Protein AF-A0A3D1BTI0-F1 (afdb_monomer_lite)

Structure (mmCIF, N/CA/C/O backbone):
data_AF-A0A3D1BTI0-F1
#
_entry.id   AF-A0A3D1BTI0-F1
#
loop_
_atom_site.group_PDB
_atom_site.id
_atom_site.type_symbol
_atom_site.label_atom_id
_atom_site.label_alt_id
_atom_site.label_comp_id
_atom_site.label_asym_id
_atom_site.label_entity_id
_atom_site.label_seq_id
_atom_site.pdbx_PDB_ins_code
_atom_site.Cartn_x
_atom_site.Cartn_y
_atom_site.Cartn_z
_atom_site.occupancy
_atom_site.B_iso_or_equiv
_atom_site.auth_seq_id
_atom_site.auth_comp_id
_atom_site.auth_asym_id
_atom_site.auth_atom_id
_atom_site.pdbx_PDB_model_num
ATOM 1 N N . MET A 1 1 ? -7.057 -27.997 -26.632 1.00 37.41 1 MET A N 1
ATOM 2 C CA . MET A 1 1 ? -6.450 -26.665 -26.430 1.00 37.41 1 MET A CA 1
ATOM 3 C C . MET A 1 1 ? -5.328 -26.815 -25.417 1.00 37.41 1 MET A C 1
ATOM 5 O O . MET A 1 1 ? -5.612 -27.133 -24.273 1.00 37.41 1 MET A O 1
ATOM 9 N N . GLY A 1 2 ? -4.071 -26.746 -25.855 1.00 32.44 2 GLY A N 1
ATOM 10 C CA . GLY A 1 2 ? -2.912 -26.969 -24.989 1.00 32.44 2 GLY A CA 1
ATOM 11 C C . GLY A 1 2 ? -2.553 -25.720 -24.187 1.00 32.44 2 GLY A C 1
ATOM 12 O O . GLY A 1 2 ? -2.457 -24.638 -24.760 1.00 32.44 2 GLY A O 1
ATOM 13 N N . CYS A 1 3 ? -2.321 -25.882 -22.883 1.00 39.34 3 CYS A N 1
ATOM 14 C CA . CYS A 1 3 ? -1.623 -24.896 -22.066 1.00 39.34 3 CYS A CA 1
ATOM 15 C C . CYS A 1 3 ? -0.220 -24.701 -22.647 1.00 39.34 3 CYS A C 1
ATOM 17 O O . CYS A 1 3 ? 0.630 -25.591 -22.545 1.00 39.34 3 CYS A O 1
ATOM 19 N N . ALA A 1 4 ? 0.020 -23.555 -23.281 1.00 38.09 4 ALA A N 1
ATOM 20 C CA . ALA A 1 4 ? 1.362 -23.169 -23.673 1.00 38.09 4 ALA A CA 1
ATOM 21 C C . ALA A 1 4 ? 2.207 -23.038 -22.399 1.00 38.09 4 ALA A C 1
ATOM 23 O O . ALA A 1 4 ? 1.953 -22.193 -21.541 1.00 38.09 4 ALA A O 1
ATOM 24 N N . LYS A 1 5 ? 3.199 -23.922 -22.256 1.00 37.53 5 LYS A N 1
ATOM 25 C CA . LYS A 1 5 ? 4.244 -23.795 -21.244 1.00 37.53 5 LYS A CA 1
ATOM 26 C C . LYS A 1 5 ? 5.029 -22.533 -21.578 1.00 37.53 5 LYS A C 1
ATOM 28 O O . LYS A 1 5 ? 5.819 -22.543 -22.518 1.00 37.53 5 LYS A O 1
ATOM 33 N N . VAL A 1 6 ? 4.807 -21.458 -20.828 1.00 39.19 6 VAL A N 1
ATOM 34 C CA . VAL A 1 6 ? 5.658 -20.269 -20.903 1.00 39.19 6 VAL A CA 1
ATOM 35 C C . VAL A 1 6 ? 7.030 -20.684 -20.382 1.00 39.19 6 VAL A C 1
ATOM 37 O O . VAL A 1 6 ? 7.226 -20.906 -19.187 1.00 39.19 6 VAL A O 1
ATOM 40 N N . THR A 1 7 ? 7.963 -20.921 -21.301 1.00 32.88 7 THR A N 1
ATOM 41 C CA . THR A 1 7 ? 9.342 -21.268 -20.957 1.00 32.88 7 THR A CA 1
ATOM 42 C C . THR A 1 7 ? 10.088 -20.021 -20.492 1.00 32.88 7 THR A C 1
ATOM 44 O O . THR A 1 7 ? 9.832 -18.923 -20.969 1.00 32.88 7 THR A O 1
ATOM 47 N N . ASN A 1 8 ? 11.055 -20.203 -19.593 1.00 44.59 8 ASN A N 1
ATOM 48 C CA . ASN A 1 8 ? 11.902 -19.181 -18.951 1.00 44.59 8 ASN A CA 1
ATOM 49 C C . ASN A 1 8 ? 12.743 -18.284 -19.909 1.00 44.59 8 ASN A C 1
ATOM 51 O O . ASN A 1 8 ? 13.685 -17.634 -19.464 1.00 44.59 8 ASN A O 1
ATOM 55 N N . LYS A 1 9 ? 12.455 -18.262 -21.218 1.00 39.12 9 LYS A N 1
ATOM 56 C CA . LYS A 1 9 ? 13.148 -17.466 -22.245 1.00 39.12 9 LYS A CA 1
ATOM 57 C C . LYS A 1 9 ? 12.514 -16.093 -22.512 1.00 39.12 9 LYS A C 1
ATOM 59 O O . LYS A 1 9 ? 13.209 -15.236 -23.047 1.00 39.12 9 LYS A O 1
ATOM 64 N N . ASP A 1 10 ? 11.281 -15.852 -22.061 1.00 41.22 10 ASP A N 1
ATOM 65 C CA . ASP A 1 10 ? 10.578 -14.569 -22.260 1.00 41.22 10 ASP A CA 1
ATOM 66 C C . ASP A 1 10 ? 10.887 -13.518 -21.174 1.00 41.22 10 ASP A C 1
ATOM 68 O O . ASP A 1 10 ? 10.459 -12.372 -21.267 1.00 41.22 10 ASP A O 1
ATOM 72 N N . LYS A 1 11 ? 11.709 -13.8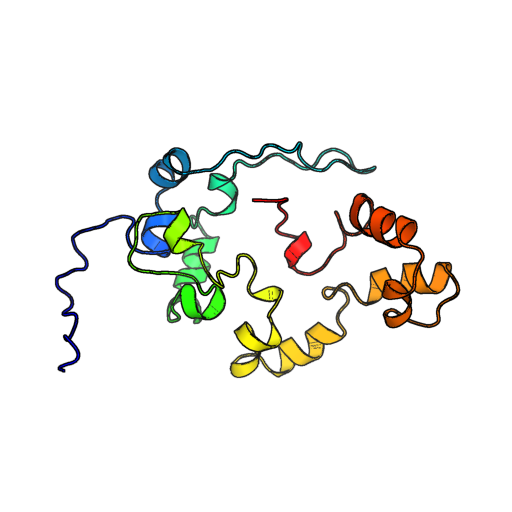54 -20.165 1.00 43.19 11 LYS A N 1
ATOM 73 C CA . LYS A 1 11 ? 12.176 -12.907 -19.128 1.00 43.19 11 LYS A CA 1
ATOM 74 C C . LYS A 1 11 ? 13.085 -11.783 -19.665 1.00 43.19 11 LYS A C 1
ATOM 76 O O . LYS A 1 11 ? 13.569 -10.973 -18.885 1.00 43.19 11 LYS A O 1
ATOM 81 N N . LYS A 1 12 ? 13.363 -11.741 -20.974 1.00 43.53 12 LYS A N 1
ATOM 82 C CA . LYS A 1 12 ? 14.333 -10.821 -21.588 1.00 43.53 12 LYS A CA 1
ATOM 83 C C . LYS A 1 12 ? 13.738 -9.593 -22.281 1.00 43.53 12 LYS A C 1
ATOM 85 O O . LYS A 1 12 ? 14.518 -8.819 -22.826 1.00 43.53 12 LYS A O 1
ATOM 90 N N . THR A 1 13 ? 12.419 -9.395 -22.297 1.00 51.47 13 THR A N 1
ATOM 91 C CA . THR A 1 13 ? 11.817 -8.399 -23.211 1.00 51.47 13 THR A CA 1
ATOM 92 C C . THR A 1 13 ? 11.039 -7.250 -22.591 1.00 51.47 13 THR A C 1
ATOM 94 O O . THR A 1 13 ? 10.601 -6.396 -23.349 1.00 51.47 13 THR A O 1
ATOM 97 N N . LEU A 1 14 ? 10.940 -7.131 -21.266 1.00 56.75 14 LEU A N 1
ATOM 98 C CA . LEU A 1 14 ? 10.464 -5.895 -20.634 1.00 56.75 14 LEU A CA 1
ATOM 99 C C . LEU A 1 14 ? 11.226 -5.688 -19.315 1.00 56.75 14 LEU A C 1
ATOM 101 O O . LEU A 1 14 ? 10.894 -6.365 -18.344 1.00 56.75 14 LEU A O 1
ATOM 105 N N . PRO A 1 15 ? 12.235 -4.795 -19.244 1.00 65.62 15 PRO A N 1
ATOM 106 C CA . PRO A 1 15 ? 12.907 -4.483 -17.974 1.00 65.62 15 PRO A CA 1
ATOM 107 C C . PRO A 1 15 ? 11.919 -3.990 -16.898 1.00 65.62 15 PRO A C 1
ATOM 109 O O . PRO A 1 15 ? 12.156 -4.194 -15.717 1.00 65.62 15 PRO A O 1
ATOM 112 N N . TYR A 1 16 ? 10.771 -3.455 -17.329 1.00 78.06 16 TYR A N 1
ATOM 113 C CA . TYR A 1 16 ? 9.664 -2.965 -16.494 1.00 78.06 16 TYR A CA 1
ATOM 114 C C . TYR A 1 16 ? 8.439 -3.875 -16.513 1.00 78.06 16 TYR A C 1
ATOM 116 O O . TYR A 1 16 ? 7.353 -3.463 -16.135 1.00 78.06 16 TYR A O 1
ATOM 124 N N . GLY A 1 17 ? 8.578 -5.091 -17.042 1.00 83.00 17 GLY A N 1
ATOM 125 C CA . GLY A 1 17 ? 7.455 -6.007 -17.191 1.00 83.00 17 GLY A CA 1
ATOM 126 C C . GLY A 1 17 ? 7.041 -6.669 -15.885 1.00 83.00 17 GLY A C 1
ATOM 127 O O . GLY A 1 17 ? 6.009 -7.314 -15.865 1.00 83.00 17 GLY A O 1
ATOM 128 N N . THR A 1 18 ? 7.836 -6.575 -14.823 1.00 92.62 18 THR A N 1
ATOM 129 C CA . THR A 1 18 ? 7.497 -7.149 -13.518 1.00 92.62 18 THR A CA 1
ATOM 130 C C . THR A 1 18 ? 7.231 -6.048 -12.507 1.00 92.62 18 THR A C 1
ATOM 132 O O . THR A 1 18 ? 7.801 -4.962 -12.619 1.00 92.62 18 THR A O 1
ATOM 135 N N . CYS A 1 19 ? 6.419 -6.344 -11.490 1.00 94.25 19 CYS A N 1
ATOM 136 C CA . CYS A 1 19 ? 6.176 -5.416 -10.383 1.00 94.25 19 CYS A CA 1
ATOM 137 C C . CYS A 1 19 ? 7.504 -4.935 -9.772 1.00 94.25 19 CYS A C 1
ATOM 139 O O . CYS A 1 19 ? 7.784 -3.743 -9.767 1.00 94.25 19 CYS A O 1
ATOM 141 N N . GLU A 1 20 ? 8.372 -5.864 -9.362 1.00 93.75 20 GLU A N 1
ATOM 142 C CA . GLU A 1 20 ? 9.695 -5.549 -8.804 1.00 93.75 20 GLU A CA 1
ATOM 143 C C . GLU A 1 20 ? 10.572 -4.762 -9.792 1.00 93.75 20 GLU A C 1
ATOM 145 O O . GLU A 1 20 ? 11.203 -3.789 -9.403 1.00 93.75 20 GLU A O 1
ATOM 150 N N . GLY A 1 21 ? 10.576 -5.114 -11.084 1.00 93.06 21 GLY A N 1
ATOM 151 C CA . GLY A 1 21 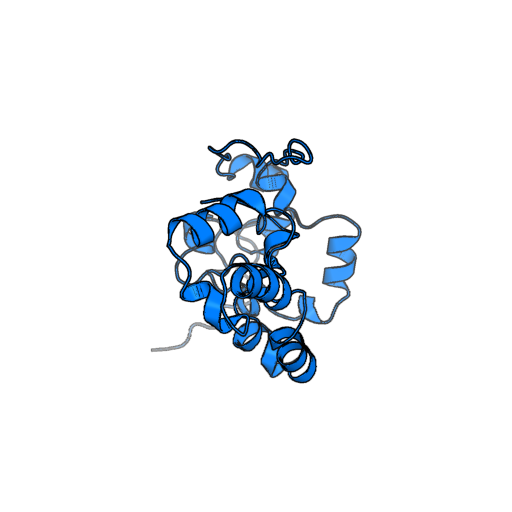? 11.386 -4.424 -12.095 1.00 93.06 21 GLY A CA 1
ATOM 152 C C . GLY A 1 21 ? 10.943 -2.981 -12.356 1.00 93.06 21 GLY A C 1
ATOM 153 O O . GLY A 1 21 ? 11.775 -2.119 -12.615 1.00 93.06 21 GLY A O 1
ATOM 154 N N . CYS A 1 22 ? 9.642 -2.698 -12.257 1.00 93.81 22 CYS A N 1
ATOM 155 C CA . CYS A 1 22 ? 9.106 -1.339 -12.330 1.00 93.81 22 CYS A CA 1
ATOM 156 C C . CYS A 1 22 ? 9.370 -0.560 -11.028 1.00 93.81 22 CYS A C 1
ATOM 158 O O . CYS A 1 22 ? 9.856 0.566 -11.070 1.00 93.81 22 CYS A O 1
ATOM 160 N N . HIS A 1 23 ? 9.119 -1.182 -9.871 1.00 95.00 23 HIS A N 1
ATOM 161 C CA . HIS A 1 23 ? 9.229 -0.555 -8.550 1.00 95.00 23 HIS A CA 1
ATOM 162 C C . HIS A 1 23 ? 10.660 -0.439 -8.009 1.00 95.00 23 HIS A C 1
ATOM 164 O O . HIS A 1 23 ? 10.842 0.093 -6.923 1.00 95.00 23 HIS A O 1
ATOM 170 N N . THR A 1 24 ? 11.672 -0.893 -8.747 1.00 95.06 24 THR A N 1
ATOM 171 C CA . THR A 1 24 ? 13.097 -0.718 -8.407 1.00 95.06 24 THR A CA 1
ATOM 172 C C . THR A 1 24 ? 13.839 0.180 -9.408 1.00 95.06 24 THR A C 1
ATOM 174 O O . THR A 1 24 ? 15.014 0.478 -9.206 1.00 95.06 24 THR A O 1
ATOM 177 N N . ASP A 1 25 ? 13.175 0.657 -10.473 1.00 94.88 25 ASP A N 1
ATOM 178 C CA . ASP A 1 25 ? 13.740 1.632 -11.417 1.00 94.88 25 ASP A CA 1
ATOM 179 C C . ASP A 1 25 ? 13.143 3.023 -11.171 1.00 94.88 25 ASP A C 1
ATOM 181 O O . ASP A 1 25 ? 12.088 3.395 -11.693 1.00 94.88 25 ASP A O 1
ATOM 185 N N . TYR A 1 26 ? 13.867 3.822 -10.389 1.00 94.38 26 TYR A N 1
ATOM 186 C CA . TYR A 1 26 ? 13.479 5.187 -10.043 1.00 94.38 26 TYR A CA 1
ATOM 187 C C . TYR A 1 26 ? 13.279 6.088 -11.272 1.00 94.38 26 TYR A C 1
ATOM 189 O O . TYR A 1 26 ? 12.306 6.841 -11.346 1.00 94.38 26 TYR A O 1
ATOM 197 N N . ALA A 1 27 ? 14.149 5.978 -12.281 1.00 94.38 27 ALA A N 1
ATOM 198 C CA . ALA A 1 27 ? 14.053 6.792 -13.492 1.00 94.38 27 ALA A CA 1
ATOM 199 C C . ALA A 1 27 ? 12.812 6.426 -14.319 1.00 94.38 27 ALA A C 1
ATOM 201 O O . ALA A 1 27 ? 12.175 7.297 -14.923 1.00 94.38 27 ALA A O 1
ATOM 202 N N . HIS A 1 28 ? 12.442 5.145 -14.343 1.00 93.38 28 HIS A N 1
ATOM 203 C CA . HIS A 1 28 ? 11.206 4.701 -14.968 1.00 93.38 28 HIS A CA 1
ATOM 204 C C . HIS A 1 28 ? 9.979 5.211 -14.210 1.00 93.38 28 HIS A C 1
ATOM 206 O O . HIS A 1 28 ? 9.091 5.784 -14.844 1.00 93.38 28 HIS A O 1
ATOM 212 N N . LEU A 1 29 ? 9.952 5.091 -12.878 1.00 93.75 29 LEU A N 1
ATOM 213 C CA . LEU A 1 29 ? 8.857 5.596 -12.043 1.00 93.75 29 LEU A CA 1
ATOM 214 C C . LEU A 1 29 ? 8.634 7.099 -12.248 1.00 93.75 29 LEU A C 1
ATOM 216 O O . LEU A 1 29 ? 7.502 7.519 -12.486 1.00 93.75 29 LEU A O 1
ATOM 220 N N . GLN A 1 30 ? 9.699 7.903 -12.278 1.00 94.50 30 GLN A N 1
ATOM 221 C CA . GLN A 1 30 ? 9.610 9.334 -12.589 1.00 94.50 30 GLN A CA 1
ATOM 222 C C . GLN A 1 30 ? 8.988 9.607 -13.965 1.00 94.50 30 GLN A C 1
ATOM 224 O O . GLN A 1 30 ? 8.273 10.591 -14.141 1.00 94.50 30 GLN A O 1
ATOM 229 N N . LYS A 1 31 ? 9.207 8.734 -14.951 1.00 93.88 31 LYS A N 1
ATOM 230 C CA . LYS A 1 31 ? 8.644 8.891 -16.298 1.00 93.88 31 LYS A CA 1
ATOM 231 C C . LYS A 1 31 ? 7.155 8.539 -16.378 1.00 93.88 31 LYS A C 1
ATOM 233 O O . LYS A 1 31 ? 6.457 9.122 -17.205 1.00 93.88 31 LYS A O 1
ATOM 238 N N . VAL A 1 32 ? 6.686 7.577 -15.582 1.00 91.50 32 VAL A N 1
ATOM 239 C CA . VAL A 1 32 ? 5.318 7.022 -15.678 1.00 91.50 32 VAL A CA 1
ATOM 240 C C . VAL A 1 32 ? 4.403 7.417 -14.514 1.00 91.50 32 VAL A C 1
ATOM 242 O O . VAL A 1 32 ? 3.245 6.994 -14.462 1.00 91.50 32 VAL A O 1
ATOM 245 N N . HIS A 1 33 ? 4.892 8.212 -13.558 1.00 92.06 33 HIS A N 1
ATOM 246 C CA . HIS A 1 33 ? 4.074 8.673 -12.441 1.00 92.06 33 HIS A CA 1
ATOM 247 C C . HIS A 1 33 ? 2.886 9.522 -12.917 1.00 92.06 33 HIS A C 1
ATOM 249 O O . HIS A 1 33 ? 2.934 10.197 -13.944 1.00 92.06 33 HIS A O 1
ATOM 255 N N . THR A 1 34 ? 1.812 9.484 -12.132 1.00 90.25 34 THR A N 1
ATOM 256 C CA . THR A 1 34 ? 0.715 10.444 -12.260 1.00 90.25 34 THR A CA 1
ATOM 257 C C . THR A 1 34 ? 0.905 11.425 -11.109 1.00 90.25 34 THR A C 1
ATOM 259 O O . THR A 1 34 ? 0.928 10.945 -9.979 1.00 90.25 34 THR A O 1
ATOM 262 N N . PRO A 1 35 ? 1.116 12.730 -11.356 1.00 86.50 35 PRO A N 1
ATOM 263 C CA . PRO A 1 35 ? 1.313 13.709 -10.291 1.00 86.50 35 PRO A CA 1
ATOM 264 C C . PRO A 1 35 ? 0.101 13.806 -9.368 1.00 86.50 35 PRO A C 1
ATOM 266 O O . PRO A 1 35 ? -1.038 13.695 -9.830 1.00 86.50 35 PRO A O 1
ATOM 269 N N . ASP A 1 36 ? 0.341 14.115 -8.096 1.00 79.69 36 ASP A N 1
ATOM 270 C CA . ASP A 1 36 ? -0.748 14.455 -7.186 1.00 79.69 36 ASP A CA 1
ATOM 271 C C . ASP A 1 36 ? -1.403 15.763 -7.619 1.00 79.69 36 ASP A C 1
ATOM 273 O O . ASP A 1 36 ? -0.738 16.773 -7.860 1.00 79.69 36 ASP A O 1
ATOM 277 N N . THR A 1 37 ? -2.730 15.776 -7.655 1.00 77.75 37 THR A N 1
ATOM 278 C CA . THR A 1 37 ? -3.502 16.995 -7.931 1.00 77.75 37 THR A CA 1
ATOM 279 C C . THR A 1 37 ? -3.998 17.685 -6.661 1.00 77.75 37 THR A C 1
ATOM 281 O O . THR A 1 37 ? -4.508 18.803 -6.730 1.00 77.75 37 THR A O 1
ATOM 284 N N . ALA A 1 38 ? -3.867 17.036 -5.501 1.00 71.62 38 ALA A N 1
ATOM 285 C CA . ALA A 1 38 ? -4.312 17.543 -4.208 1.00 71.62 38 ALA A CA 1
ATOM 286 C C . ALA A 1 38 ? -3.128 18.023 -3.356 1.00 71.62 38 ALA A C 1
ATOM 288 O O . ALA A 1 38 ? -2.046 17.441 -3.375 1.00 71.62 38 ALA A O 1
ATOM 289 N N . ALA A 1 39 ? -3.344 19.080 -2.570 1.00 66.69 39 ALA A N 1
ATOM 290 C CA . ALA A 1 39 ? -2.343 19.531 -1.610 1.00 66.69 39 ALA A CA 1
ATOM 291 C C . ALA A 1 39 ? -2.115 18.459 -0.523 1.00 66.69 39 ALA A C 1
ATOM 293 O O . ALA A 1 39 ? -3.085 17.813 -0.106 1.00 66.69 39 ALA A O 1
ATOM 294 N N . PRO A 1 40 ? -0.876 18.308 -0.005 1.00 64.25 40 PRO A N 1
ATOM 295 C CA . PRO A 1 40 ? -0.613 17.462 1.149 1.00 64.25 40 PRO A CA 1
ATOM 296 C C . PRO A 1 40 ? -1.560 17.838 2.277 1.00 64.25 40 PRO A C 1
ATOM 298 O O . PRO A 1 40 ? -1.764 19.021 2.566 1.00 64.25 40 PRO A O 1
ATOM 301 N N . ALA A 1 41 ? -2.153 16.839 2.918 1.00 59.62 41 ALA A N 1
ATOM 302 C CA . ALA A 1 41 ? -3.072 17.127 3.997 1.00 59.62 41 ALA A CA 1
ATOM 303 C C . ALA A 1 41 ? -2.368 17.882 5.123 1.00 59.62 41 ALA A C 1
ATOM 305 O O . ALA A 1 41 ? -1.368 17.428 5.682 1.00 59.62 41 ALA A O 1
ATOM 306 N N . GLY A 1 42 ? -2.930 19.038 5.446 1.00 57.69 42 GLY A N 1
ATOM 307 C CA . GLY A 1 42 ? -2.584 19.814 6.620 1.00 57.69 42 GLY A CA 1
ATOM 308 C C . GLY A 1 42 ? -3.688 19.693 7.655 1.00 57.69 42 GLY A C 1
ATOM 309 O O . GLY A 1 42 ? -4.872 19.688 7.322 1.00 57.69 42 GLY A O 1
ATOM 310 N N . GLY A 1 43 ? -3.291 19.598 8.917 1.00 60.41 43 GLY A N 1
ATOM 311 C CA . GLY A 1 43 ? -4.199 19.682 10.056 1.00 60.41 43 GLY A CA 1
ATOM 312 C C . GLY A 1 43 ? -3.683 20.676 11.088 1.00 60.41 43 GLY A C 1
ATOM 313 O O . GLY A 1 43 ? -2.720 21.406 10.854 1.00 60.41 43 GLY A O 1
ATOM 314 N N . CYS A 1 44 ? -4.275 20.666 12.282 1.00 53.81 44 CYS A N 1
ATOM 315 C CA . CYS A 1 44 ? -3.831 21.510 13.397 1.00 53.81 44 CYS A CA 1
ATOM 316 C C . CYS A 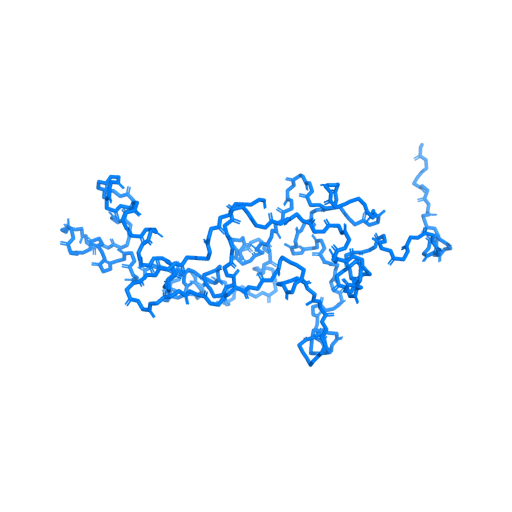1 44 ? -2.358 21.282 13.806 1.00 53.81 44 CYS A C 1
ATOM 318 O O . CYS A 1 44 ? -1.785 22.129 14.482 1.00 53.81 44 CYS A O 1
ATOM 320 N N . GLY A 1 45 ? -1.755 20.156 13.402 1.00 60.94 45 GLY A N 1
ATOM 321 C CA . GLY A 1 45 ? -0.346 19.818 13.634 1.00 60.94 45 GLY A CA 1
ATOM 322 C C . GLY A 1 45 ? 0.636 20.304 12.558 1.00 60.94 45 GLY A C 1
ATOM 323 O O . GLY A 1 45 ? 1.818 19.996 12.664 1.00 60.94 45 GLY A O 1
ATOM 324 N N . GLY A 1 46 ? 0.175 21.044 11.543 1.00 65.50 46 GLY A N 1
ATOM 325 C CA . GLY A 1 46 ? 0.986 21.497 10.408 1.00 65.50 46 GLY A CA 1
ATOM 326 C C . GLY A 1 46 ? 0.716 20.719 9.117 1.00 65.50 46 GLY A C 1
ATOM 327 O O . GLY A 1 46 ? -0.146 19.837 9.072 1.00 65.50 46 GLY A O 1
ATOM 328 N N . SER A 1 47 ? 1.431 21.088 8.053 1.00 65.62 47 SER A N 1
ATOM 329 C CA . SER A 1 47 ? 1.367 20.405 6.757 1.00 65.62 47 SER A CA 1
ATOM 330 C C . SER A 1 47 ? 2.215 19.138 6.785 1.00 65.62 47 SER A C 1
ATOM 332 O O . SER A 1 47 ? 3.368 19.183 7.218 1.00 65.62 47 SER A O 1
ATOM 334 N N . ALA A 1 48 ? 1.665 18.022 6.306 1.00 66.75 48 ALA A N 1
ATOM 335 C CA . ALA A 1 48 ? 2.459 16.822 6.076 1.00 66.75 48 ALA A CA 1
ATOM 336 C C . ALA A 1 48 ? 3.583 17.109 5.055 1.00 66.75 48 ALA A C 1
ATOM 338 O O . ALA A 1 48 ? 3.371 17.910 4.135 1.00 66.75 48 ALA A O 1
ATOM 339 N N . PRO A 1 49 ? 4.764 16.474 5.191 1.00 72.38 49 PRO A N 1
ATOM 340 C CA . PRO A 1 49 ? 5.790 16.532 4.160 1.00 72.38 49 PRO A CA 1
ATOM 341 C C . PRO A 1 49 ? 5.220 16.072 2.815 1.00 72.38 49 PRO A C 1
ATOM 343 O O . PRO A 1 49 ? 4.441 15.119 2.756 1.00 72.38 49 PRO A O 1
ATOM 346 N N . HIS A 1 50 ? 5.607 16.762 1.745 1.00 79.56 50 HIS A N 1
ATOM 347 C CA . HIS A 1 50 ? 5.312 16.313 0.393 1.00 79.56 50 HIS A CA 1
ATOM 348 C C . HIS A 1 50 ? 6.387 15.321 -0.050 1.00 79.56 50 HIS A C 1
ATOM 350 O O . HIS A 1 50 ? 7.577 15.604 0.079 1.00 79.56 50 HIS A O 1
ATOM 356 N N . TYR A 1 51 ? 5.940 14.188 -0.570 1.00 82.00 51 TYR A N 1
ATOM 357 C CA . TYR A 1 51 ? 6.752 13.202 -1.277 1.00 82.00 51 TYR A CA 1
ATOM 358 C C . TYR A 1 51 ? 6.187 13.093 -2.686 1.00 82.00 51 TYR A C 1
ATOM 360 O O . TYR A 1 51 ? 4.975 13.227 -2.829 1.00 82.00 51 TYR A O 1
ATOM 368 N N . ASP A 1 52 ? 6.989 12.862 -3.716 1.00 86.38 52 ASP A N 1
ATOM 369 C CA . ASP A 1 52 ? 6.412 12.613 -5.035 1.00 86.38 52 ASP A CA 1
ATOM 370 C C . ASP A 1 52 ? 5.842 11.182 -5.117 1.00 86.38 52 ASP A C 1
ATOM 372 O O . ASP A 1 52 ? 6.305 10.288 -4.401 1.00 86.38 52 ASP A O 1
ATOM 376 N N . PRO A 1 53 ? 4.877 10.901 -6.014 1.00 88.06 53 PRO A N 1
ATOM 377 C CA . PRO A 1 53 ? 4.277 9.570 -6.145 1.00 88.06 53 PRO A CA 1
ATOM 378 C C . PRO A 1 53 ? 5.292 8.444 -6.364 1.00 88.06 53 PRO A C 1
ATOM 380 O O . PRO A 1 53 ? 5.100 7.330 -5.881 1.00 88.06 53 PRO A O 1
ATOM 383 N N . TYR A 1 54 ? 6.387 8.727 -7.074 1.00 90.62 54 TYR A N 1
ATOM 384 C CA . TYR A 1 54 ? 7.461 7.761 -7.302 1.00 90.62 54 TYR A CA 1
ATOM 385 C C . TYR A 1 54 ? 8.311 7.502 -6.047 1.00 90.62 54 TYR A C 1
ATOM 387 O O . TYR A 1 54 ? 8.736 6.368 -5.845 1.00 90.62 54 TYR A O 1
ATOM 395 N N . ASP A 1 55 ? 8.491 8.492 -5.165 1.00 89.75 55 ASP A N 1
ATOM 396 C CA . ASP A 1 55 ? 9.225 8.332 -3.897 1.00 89.75 55 ASP A CA 1
ATOM 397 C C . ASP A 1 55 ? 8.459 7.457 -2.898 1.00 89.75 55 ASP A C 1
ATOM 399 O O . ASP A 1 55 ? 9.042 6.831 -2.017 1.00 89.75 55 ASP A O 1
ATOM 403 N N . ARG A 1 56 ? 7.132 7.399 -3.030 1.00 87.06 56 ARG A N 1
ATOM 404 C CA . ARG A 1 56 ? 6.261 6.616 -2.142 1.00 87.06 56 ARG A CA 1
ATOM 405 C C . ARG A 1 56 ? 6.258 5.124 -2.454 1.00 87.06 56 ARG A C 1
ATOM 407 O O . ARG A 1 56 ? 5.833 4.339 -1.610 1.00 87.06 56 ARG A O 1
ATOM 414 N N . VAL A 1 57 ? 6.656 4.743 -3.669 1.00 91.38 57 VAL A N 1
ATOM 415 C CA . VAL A 1 57 ? 6.515 3.369 -4.179 1.00 91.38 57 VAL A CA 1
ATOM 416 C C . VAL A 1 57 ? 7.826 2.743 -4.644 1.00 91.38 57 VAL A C 1
ATOM 418 O O . VAL A 1 57 ? 7.820 1.561 -4.996 1.00 91.38 57 VAL A O 1
ATOM 421 N N . ILE A 1 58 ? 8.924 3.505 -4.680 1.00 93.94 58 ILE A N 1
ATOM 422 C CA . ILE A 1 58 ? 10.254 2.960 -4.954 1.00 93.94 58 ILE A CA 1
ATOM 423 C C . ILE A 1 58 ? 10.644 1.977 -3.845 1.00 93.94 58 ILE A C 1
ATOM 425 O O . ILE A 1 58 ? 10.549 2.260 -2.651 1.00 93.94 58 ILE A O 1
ATOM 429 N N . MET A 1 59 ? 11.086 0.796 -4.254 1.00 92.94 59 MET A N 1
ATOM 430 C CA . MET A 1 59 ? 11.637 -0.236 -3.394 1.00 92.94 59 MET A CA 1
ATOM 431 C C . MET A 1 59 ? 13.157 -0.182 -3.510 1.00 92.94 59 MET A C 1
ATOM 433 O O . MET A 1 59 ? 13.743 -0.719 -4.445 1.00 92.94 59 MET A O 1
ATOM 437 N N . GLU A 1 60 ? 13.807 0.480 -2.559 1.00 91.75 60 GLU A N 1
ATOM 438 C CA . GLU A 1 60 ? 15.265 0.565 -2.510 1.00 91.75 60 GLU A CA 1
ATOM 439 C C . GLU A 1 60 ? 15.797 0.607 -1.071 1.00 91.75 60 GLU A C 1
ATOM 441 O O . GLU A 1 60 ? 15.042 0.632 -0.093 1.00 91.75 60 GLU A O 1
ATOM 446 N N . GLY A 1 61 ? 17.124 0.589 -0.943 1.00 93.31 61 GLY A N 1
ATOM 447 C CA . GLY A 1 61 ? 17.816 0.724 0.335 1.00 93.31 61 GLY A CA 1
ATOM 448 C C . GLY A 1 61 ? 17.565 -0.430 1.309 1.00 93.31 61 GLY A C 1
ATOM 449 O O . GLY A 1 61 ? 17.179 -1.536 0.933 1.00 93.31 61 GLY A O 1
ATOM 450 N N . GLU A 1 62 ? 17.798 -0.165 2.596 1.00 92.69 62 GLU A N 1
ATOM 451 C CA . GLU A 1 62 ? 17.754 -1.188 3.652 1.00 92.69 62 GLU A CA 1
ATOM 452 C C . GLU A 1 62 ? 16.381 -1.866 3.781 1.00 92.69 62 GLU A C 1
ATOM 454 O O . GLU A 1 62 ? 16.310 -3.056 4.081 1.00 92.69 62 GLU A O 1
ATOM 459 N N . GLY A 1 63 ? 15.291 -1.134 3.523 1.00 87.50 63 GLY A N 1
ATOM 460 C CA . GLY A 1 63 ? 13.933 -1.680 3.572 1.00 87.50 63 GLY A CA 1
ATOM 461 C C . GLY A 1 63 ? 13.676 -2.718 2.481 1.00 87.50 63 GLY A C 1
ATOM 462 O O . GLY A 1 63 ? 13.094 -3.769 2.750 1.00 87.50 63 GLY A O 1
ATOM 463 N N . TYR A 1 64 ? 14.161 -2.462 1.265 1.00 91.25 64 TYR A N 1
ATOM 464 C CA . TYR A 1 64 ? 14.076 -3.428 0.176 1.00 91.25 64 TYR A CA 1
ATOM 465 C C . TYR A 1 64 ? 14.949 -4.659 0.437 1.00 91.25 64 TYR A C 1
ATOM 467 O O . TYR A 1 64 ? 14.467 -5.780 0.304 1.00 91.25 64 TYR A O 1
ATOM 475 N N . GLU A 1 65 ? 16.183 -4.484 0.913 1.00 93.69 65 GLU A N 1
ATOM 476 C CA . GLU A 1 65 ? 17.050 -5.613 1.289 1.00 93.69 65 GLU A CA 1
ATOM 477 C C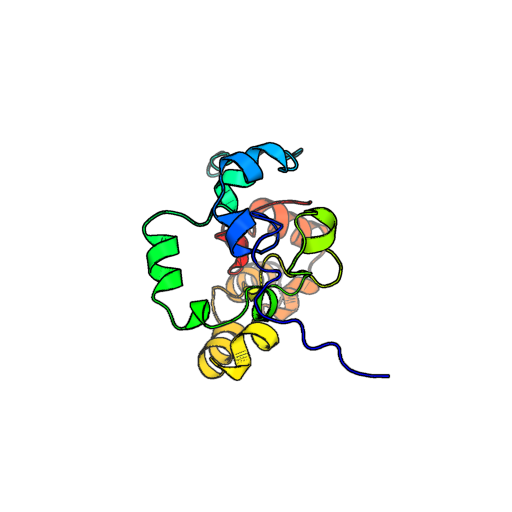 . GLU A 1 65 ? 16.433 -6.468 2.416 1.00 93.69 65 GLU A C 1
ATOM 479 O O . GLU A 1 65 ? 16.489 -7.704 2.398 1.00 93.69 65 GLU A O 1
ATOM 484 N N . ALA A 1 66 ? 15.764 -5.831 3.382 1.00 92.12 66 ALA A N 1
ATOM 485 C CA . ALA A 1 66 ? 14.997 -6.529 4.411 1.00 92.12 66 ALA A CA 1
ATOM 486 C C . ALA A 1 66 ? 13.815 -7.316 3.816 1.00 92.12 66 ALA A C 1
ATOM 488 O O . ALA A 1 66 ? 13.587 -8.462 4.204 1.00 92.12 66 ALA A O 1
ATOM 489 N N . PHE A 1 67 ? 13.094 -6.755 2.840 1.00 89.00 67 PHE A N 1
ATOM 490 C CA . PHE A 1 67 ? 12.047 -7.479 2.116 1.00 89.00 67 PHE A CA 1
ATOM 491 C C . PHE A 1 67 ? 12.614 -8.694 1.367 1.00 89.00 67 PHE A C 1
ATOM 493 O O . PHE A 1 67 ? 12.111 -9.800 1.566 1.00 89.00 67 PHE A O 1
ATOM 500 N N . LYS A 1 68 ? 13.698 -8.518 0.596 1.00 92.88 68 LYS A N 1
ATOM 501 C CA . LYS A 1 68 ? 14.372 -9.581 -0.175 1.00 92.88 68 LYS A CA 1
ATOM 502 C C . LYS A 1 68 ? 14.893 -10.725 0.695 1.00 92.88 68 LYS A C 1
ATOM 504 O O . LYS A 1 68 ? 14.990 -11.858 0.236 1.00 92.88 68 LYS A O 1
ATOM 509 N N . SER A 1 69 ? 15.231 -10.441 1.950 1.00 93.50 69 SER A N 1
ATOM 510 C CA . SER A 1 69 ? 15.663 -11.454 2.922 1.00 93.50 69 SER A CA 1
ATOM 511 C C . SER A 1 69 ? 14.513 -12.100 3.704 1.00 93.50 69 SER A C 1
ATOM 513 O O . SER A 1 69 ? 14.742 -13.024 4.487 1.00 93.50 69 SER A O 1
ATOM 515 N N . SER A 1 70 ? 13.276 -11.646 3.498 1.00 91.44 70 SER A N 1
ATOM 516 C CA . SER A 1 70 ? 12.097 -12.149 4.196 1.00 91.44 70 SER A CA 1
ATOM 517 C C . SER A 1 70 ? 11.421 -13.305 3.456 1.00 91.44 70 SER A C 1
ATOM 519 O O . SER A 1 70 ? 11.572 -13.491 2.251 1.00 91.44 70 SER A O 1
ATOM 521 N N . THR A 1 71 ? 10.569 -14.041 4.171 1.00 91.38 71 THR A N 1
ATOM 522 C CA . THR A 1 71 ? 9.702 -15.071 3.578 1.00 91.38 71 THR A CA 1
ATOM 523 C C . THR A 1 71 ? 8.753 -14.502 2.513 1.00 91.38 71 THR A C 1
ATOM 525 O O . THR A 1 71 ? 8.327 -15.235 1.623 1.00 91.38 71 THR A O 1
ATOM 528 N N . HIS A 1 72 ? 8.434 -13.204 2.573 1.00 90.00 72 HIS A N 1
ATOM 529 C CA . HIS A 1 72 ? 7.504 -12.566 1.641 1.00 90.00 72 HIS A CA 1
ATOM 530 C C . HIS A 1 72 ? 8.095 -12.376 0.238 1.00 90.00 72 HIS A C 1
ATOM 532 O O . HIS A 1 72 ? 7.324 -12.342 -0.714 1.00 90.00 72 HIS A O 1
ATOM 538 N N . ASP A 1 73 ? 9.425 -12.350 0.073 1.00 92.44 73 ASP A N 1
ATOM 539 C CA . ASP A 1 73 ? 10.062 -12.307 -1.257 1.00 92.44 73 ASP A CA 1
ATOM 540 C C . ASP A 1 73 ? 9.802 -13.576 -2.084 1.00 92.44 73 ASP A C 1
ATOM 542 O O . ASP A 1 73 ? 9.884 -13.583 -3.310 1.00 92.44 73 ASP A O 1
ATOM 546 N N . MET A 1 74 ? 9.464 -14.681 -1.413 1.00 91.81 74 MET A N 1
ATOM 547 C CA . MET A 1 74 ? 9.118 -15.934 -2.084 1.00 91.81 74 MET A CA 1
ATOM 548 C C . MET A 1 74 ? 7.695 -15.925 -2.657 1.00 91.81 74 MET A C 1
ATOM 550 O O . MET A 1 74 ? 7.349 -16.818 -3.436 1.00 91.81 74 MET A O 1
ATOM 554 N N . LEU A 1 75 ? 6.871 -14.952 -2.263 1.00 92.75 75 LEU A N 1
ATOM 555 C CA . LEU A 1 75 ? 5.521 -14.755 -2.777 1.00 92.75 75 LEU A CA 1
ATOM 556 C C . LEU A 1 75 ? 5.564 -13.851 -4.006 1.00 92.75 75 LEU A C 1
ATOM 558 O O . LEU A 1 75 ? 6.451 -13.012 -4.165 1.00 92.75 75 LEU A O 1
ATOM 562 N N . LYS A 1 76 ? 4.583 -13.990 -4.895 1.00 93.94 76 LYS A N 1
ATOM 563 C CA . LYS A 1 76 ? 4.423 -13.015 -5.973 1.00 93.94 76 LYS A CA 1
ATOM 564 C C . LYS A 1 76 ? 3.843 -11.740 -5.385 1.00 93.94 76 LYS A C 1
ATOM 566 O O . LYS A 1 76 ? 2.961 -11.792 -4.534 1.00 93.94 76 LYS A O 1
ATOM 571 N N . CYS A 1 77 ? 4.238 -10.596 -5.932 1.00 94.56 77 CYS A N 1
ATOM 572 C CA . CYS A 1 77 ? 3.657 -9.303 -5.566 1.00 94.56 77 CYS A CA 1
ATOM 573 C C . CYS A 1 77 ? 2.119 -9.334 -5.655 1.00 94.56 77 CYS A C 1
ATOM 575 O O . CYS A 1 77 ? 1.427 -8.852 -4.761 1.00 94.56 77 CYS A O 1
ATOM 577 N N . THR A 1 78 ? 1.592 -9.998 -6.689 1.00 95.31 78 THR A N 1
ATOM 578 C CA . THR A 1 78 ? 0.155 -10.147 -6.942 1.00 95.31 78 THR A CA 1
ATOM 579 C C . THR A 1 78 ? -0.569 -11.060 -5.953 1.00 95.31 78 THR A C 1
ATOM 581 O O . THR A 1 78 ? -1.792 -11.042 -5.922 1.00 95.31 78 THR A O 1
ATOM 584 N N . ASP A 1 79 ? 0.137 -11.867 -5.156 1.00 94.19 79 ASP A N 1
ATOM 585 C CA . ASP A 1 79 ? -0.512 -12.730 -4.159 1.00 94.19 79 ASP A CA 1
ATOM 586 C C . ASP A 1 79 ? -1.124 -11.877 -3.028 1.00 94.19 79 ASP A C 1
ATOM 588 O O . ASP A 1 79 ? -2.190 -12.201 -2.507 1.00 94.19 79 ASP A O 1
ATOM 592 N N . CYS A 1 80 ? -0.498 -10.736 -2.711 1.00 93.50 80 CYS A N 1
ATOM 593 C CA . CYS A 1 80 ? -1.015 -9.766 -1.742 1.00 93.50 80 CYS A CA 1
ATOM 594 C C . CYS A 1 80 ? -1.695 -8.570 -2.421 1.00 93.50 80 CYS A C 1
ATOM 596 O O . CYS A 1 80 ? -2.753 -8.128 -1.980 1.00 93.50 80 CYS A O 1
ATOM 598 N N . HIS A 1 81 ? -1.083 -8.039 -3.483 1.00 94.38 81 HIS A N 1
ATOM 599 C CA . HIS A 1 81 ? -1.519 -6.805 -4.140 1.00 94.38 81 HIS A CA 1
ATOM 600 C C . HIS A 1 81 ? -2.491 -7.020 -5.307 1.00 94.38 81 HIS A C 1
ATOM 602 O O . HIS A 1 81 ? -2.957 -6.035 -5.872 1.00 94.38 81 HIS A O 1
ATOM 608 N N . ASN A 1 82 ? -2.818 -8.262 -5.685 1.00 95.50 82 ASN A N 1
ATOM 609 C CA . ASN A 1 82 ? -3.578 -8.567 -6.905 1.00 95.50 82 ASN A CA 1
ATOM 610 C C . ASN A 1 82 ? -2.963 -7.879 -8.151 1.00 95.50 82 ASN A C 1
ATOM 612 O O . ASN A 1 82 ? -1.742 -7.732 -8.239 1.00 95.50 82 ASN A O 1
ATOM 616 N N . GLY A 1 83 ? -3.787 -7.467 -9.120 1.00 93.31 83 GLY A N 1
ATOM 617 C CA . GLY A 1 83 ? -3.343 -6.755 -10.318 1.00 93.31 83 GLY A CA 1
ATOM 618 C C . GLY A 1 83 ? -2.726 -7.665 -11.382 1.00 93.31 83 GLY A C 1
ATOM 619 O O . GLY A 1 83 ? -2.856 -8.892 -11.354 1.00 93.31 83 GLY A O 1
ATOM 620 N N . VAL A 1 84 ? -2.067 -7.049 -12.366 1.00 93.62 84 VAL A N 1
ATOM 621 C CA . VAL A 1 84 ? -1.544 -7.752 -13.546 1.00 93.62 84 VAL A CA 1
ATOM 622 C C . VAL A 1 84 ? -0.021 -7.655 -13.592 1.00 93.62 84 VAL A C 1
ATOM 624 O O . VAL A 1 84 ? 0.540 -6.600 -13.870 1.00 93.62 84 VAL A O 1
ATOM 627 N N . ASP A 1 85 ? 0.655 -8.779 -13.360 1.00 90.12 85 ASP A N 1
ATOM 628 C CA . ASP A 1 85 ? 2.098 -8.915 -13.593 1.00 90.12 85 ASP A CA 1
ATOM 629 C C . ASP A 1 85 ? 2.401 -9.159 -15.088 1.00 90.12 85 ASP A C 1
ATOM 631 O O . ASP A 1 85 ? 1.515 -9.508 -15.874 1.00 90.12 85 ASP A O 1
ATOM 635 N N . LYS A 1 86 ? 3.673 -9.052 -15.488 1.00 90.19 86 LYS A N 1
ATOM 636 C CA . LYS A 1 86 ? 4.161 -9.268 -16.870 1.00 90.19 86 LYS A CA 1
ATOM 637 C C . LYS A 1 86 ? 3.702 -8.207 -17.872 1.00 90.19 86 LYS A C 1
ATOM 639 O O . LYS A 1 86 ? 3.585 -8.493 -19.064 1.00 90.19 86 LYS A O 1
ATOM 644 N N . THR A 1 87 ? 3.497 -6.980 -17.410 1.00 88.88 87 THR A N 1
ATOM 645 C CA . THR A 1 87 ? 3.202 -5.804 -18.233 1.00 88.88 87 THR A CA 1
ATOM 646 C C . THR A 1 87 ? 4.006 -4.601 -17.747 1.00 88.88 87 THR A C 1
ATOM 648 O O . THR A 1 87 ? 4.266 -4.472 -16.558 1.00 88.88 87 THR A O 1
ATOM 651 N N . SER A 1 88 ? 4.405 -3.725 -18.672 1.00 88.62 88 SER A N 1
ATOM 652 C CA . SER A 1 88 ? 5.006 -2.418 -18.360 1.00 88.62 88 SER A CA 1
ATOM 653 C C . SER A 1 88 ? 4.002 -1.266 -18.465 1.00 88.62 88 SER A C 1
ATOM 655 O O . SER A 1 88 ? 4.379 -0.100 -18.396 1.00 88.62 88 SER A O 1
ATOM 657 N N . ASP A 1 89 ? 2.739 -1.581 -18.744 1.00 90.62 89 ASP A N 1
ATOM 658 C CA . ASP A 1 89 ? 1.650 -0.614 -18.758 1.00 90.62 89 ASP A CA 1
ATOM 659 C C . ASP A 1 89 ? 1.145 -0.425 -17.324 1.00 90.62 89 ASP A C 1
ATOM 661 O O . ASP A 1 89 ? 0.602 -1.359 -16.729 1.00 90.62 89 ASP A O 1
ATOM 665 N N . LYS A 1 90 ? 1.345 0.784 -16.788 1.00 91.31 90 LYS A N 1
ATOM 666 C CA . LYS A 1 90 ? 0.952 1.164 -15.428 1.00 91.31 90 LYS A CA 1
ATOM 667 C C . LYS A 1 90 ? -0.551 1.028 -15.198 1.00 91.31 90 LYS A C 1
ATOM 669 O O . LYS A 1 90 ? -0.955 0.637 -14.106 1.00 91.31 90 LYS A O 1
ATOM 674 N N . GLU A 1 91 ? -1.379 1.400 -16.171 1.00 93.06 91 GLU A N 1
ATOM 675 C CA . GLU A 1 91 ? -2.831 1.316 -16.010 1.00 93.06 91 GLU A CA 1
ATOM 676 C C . GLU A 1 91 ? -3.253 -0.147 -15.975 1.00 93.06 91 GLU A C 1
ATOM 678 O O . GLU A 1 91 ? -4.040 -0.541 -15.119 1.00 93.06 91 GLU A O 1
ATOM 683 N N . LEU A 1 92 ? -2.665 -0.981 -16.838 1.00 93.12 92 LEU A N 1
ATOM 684 C CA . LEU A 1 92 ? -2.951 -2.410 -16.846 1.00 93.12 92 LEU A CA 1
ATOM 685 C C . LEU A 1 92 ? -2.466 -3.107 -15.567 1.00 93.12 92 LEU A C 1
ATOM 687 O O . LEU A 1 92 ? -3.215 -3.909 -15.007 1.00 93.12 92 LEU A O 1
ATOM 691 N N . SER A 1 93 ? -1.255 -2.805 -15.083 1.00 92.62 93 SER A N 1
ATOM 692 C CA . SER A 1 93 ? -0.692 -3.445 -13.885 1.00 92.62 93 SER A CA 1
ATOM 693 C C . SER A 1 93 ? -1.513 -3.167 -12.628 1.00 92.62 93 SER A C 1
ATOM 695 O O . SER A 1 93 ? -1.642 -4.046 -11.777 1.00 92.62 93 SER A O 1
ATOM 697 N N . HIS A 1 94 ? -2.107 -1.974 -12.547 1.00 95.06 94 HIS A N 1
ATOM 698 C CA . HIS A 1 94 ? -2.938 -1.512 -11.433 1.00 95.06 94 HIS A CA 1
ATOM 699 C C . HIS A 1 94 ? -4.448 -1.574 -11.731 1.00 95.06 94 HIS A C 1
ATOM 701 O O . HIS A 1 94 ? -5.239 -0.902 -11.073 1.00 95.06 94 HIS A O 1
ATOM 707 N N . SER A 1 95 ? -4.863 -2.358 -12.729 1.00 93.25 95 SER A N 1
ATOM 708 C CA . SER A 1 95 ? -6.276 -2.517 -13.093 1.00 93.25 95 SER A CA 1
ATOM 709 C C . SER A 1 95 ? -6.975 -3.634 -12.309 1.00 93.25 95 SER A C 1
ATOM 711 O O . SER A 1 95 ? -6.351 -4.425 -11.599 1.00 93.25 95 SER A O 1
ATOM 713 N N . GLY A 1 96 ? -8.296 -3.728 -12.481 1.00 93.44 96 GLY A N 1
ATOM 714 C CA . GLY A 1 96 ? -9.094 -4.836 -11.965 1.00 93.44 96 GLY A CA 1
ATOM 715 C C . GLY A 1 96 ? -9.284 -4.764 -10.454 1.00 93.44 96 GLY A C 1
ATOM 716 O O . GLY A 1 96 ? -9.870 -3.813 -9.946 1.00 93.44 96 GLY A O 1
ATOM 717 N N . ASP A 1 97 ? -8.828 -5.798 -9.758 1.00 92.38 97 ASP A N 1
ATOM 718 C CA . ASP A 1 97 ? -8.921 -5.968 -8.308 1.00 92.38 97 ASP A CA 1
ATOM 719 C C . ASP A 1 97 ? -7.625 -5.583 -7.581 1.00 92.38 97 ASP A C 1
ATOM 721 O O . ASP A 1 97 ? -7.423 -6.004 -6.442 1.00 92.38 97 ASP A O 1
ATOM 725 N N . PHE A 1 98 ? -6.744 -4.814 -8.232 1.00 94.81 98 PHE A N 1
ATOM 726 C CA . PHE A 1 98 ? -5.500 -4.335 -7.640 1.00 94.81 98 PHE A CA 1
ATOM 727 C C . PHE A 1 98 ? -5.732 -3.716 -6.256 1.00 94.81 98 PHE A C 1
ATOM 729 O O . PHE A 1 98 ? -6.562 -2.825 -6.061 1.00 94.81 98 PHE A O 1
ATOM 736 N N . LEU A 1 99 ? -4.945 -4.184 -5.293 1.00 91.00 99 LEU A N 1
ATOM 737 C CA . LEU A 1 99 ? -4.943 -3.717 -3.921 1.00 91.00 99 LEU A CA 1
ATOM 738 C C . LEU A 1 99 ? -3.675 -2.930 -3.669 1.00 91.00 99 LEU A C 1
ATOM 740 O O . LEU A 1 99 ? -2.595 -3.473 -3.424 1.00 91.00 99 LEU A O 1
ATOM 744 N N . ARG A 1 100 ? -3.842 -1.615 -3.629 1.00 86.75 100 ARG A N 1
ATOM 745 C CA . ARG A 1 100 ? -2.792 -0.710 -3.173 1.00 86.75 100 ARG A CA 1
ATOM 746 C C . ARG A 1 100 ? -2.343 -1.044 -1.746 1.00 86.75 100 ARG A C 1
ATOM 748 O O . ARG A 1 100 ? -1.151 -1.016 -1.463 1.00 86.75 100 ARG A O 1
ATOM 755 N N . HIS A 1 101 ? -3.293 -1.406 -0.880 1.00 84.19 101 HIS A N 1
ATOM 756 C CA . HIS A 1 101 ? -3.061 -1.694 0.536 1.00 84.19 101 HIS A CA 1
ATOM 757 C C . HIS A 1 101 ? -3.617 -3.075 0.911 1.00 84.19 101 HIS A C 1
ATOM 759 O O . HIS A 1 101 ? -4.772 -3.178 1.325 1.00 84.19 101 HIS A O 1
ATOM 765 N N . PRO A 1 102 ? -2.814 -4.153 0.824 1.00 88.19 102 PRO A N 1
ATOM 766 C CA . PRO A 1 102 ? -3.256 -5.501 1.197 1.00 88.19 102 PRO A CA 1
ATOM 767 C C . PRO A 1 102 ? -3.748 -5.606 2.648 1.00 88.19 102 PRO A C 1
ATOM 769 O O . PRO A 1 102 ? -4.580 -6.451 2.967 1.00 88.19 102 PRO A O 1
ATOM 772 N N . SER A 1 103 ? -3.276 -4.713 3.526 1.00 81.00 103 SER A N 1
ATOM 773 C CA . SER A 1 103 ? -3.696 -4.625 4.928 1.00 81.00 103 SER A CA 1
ATOM 774 C C . SER A 1 103 ? -5.157 -4.204 5.115 1.00 81.00 103 SER A C 1
ATOM 776 O O . SER A 1 103 ? -5.710 -4.443 6.183 1.00 81.00 103 SER A O 1
ATOM 778 N N . GLU A 1 104 ? -5.822 -3.637 4.104 1.00 79.75 104 GLU A N 1
ATOM 779 C CA . GLU A 1 104 ? -7.272 -3.391 4.145 1.00 79.75 104 GLU A CA 1
ATOM 780 C C . GLU A 1 104 ? -8.076 -4.687 3.972 1.00 79.75 104 GLU A C 1
ATOM 782 O O . GLU A 1 104 ? -9.199 -4.799 4.459 1.00 79.75 104 GLU A O 1
ATOM 787 N N . GLN A 1 105 ? -7.472 -5.695 3.343 1.00 88.25 105 GLN A N 1
ATOM 788 C CA . GLN A 1 105 ? -8.020 -7.039 3.178 1.00 88.25 105 GLN A CA 1
ATOM 789 C C . GLN A 1 105 ? -7.201 -8.064 3.973 1.00 88.25 105 GLN A C 1
ATOM 791 O O . GLN A 1 105 ? -7.003 -9.195 3.538 1.00 88.25 105 GLN A O 1
ATOM 796 N N . TYR A 1 106 ? -6.732 -7.670 5.161 1.00 86.56 106 TYR A N 1
ATOM 797 C CA . TYR A 1 106 ? -5.816 -8.447 6.004 1.00 86.56 106 TYR A CA 1
ATOM 798 C C . TYR A 1 106 ? -6.285 -9.884 6.284 1.00 86.56 106 TYR A C 1
ATOM 800 O O . TYR A 1 106 ? -5.459 -10.789 6.372 1.00 86.56 106 TYR A O 1
ATOM 808 N N . VAL A 1 107 ? -7.597 -10.124 6.389 1.00 90.25 107 VAL A N 1
ATOM 809 C CA . VAL A 1 107 ? -8.135 -11.483 6.560 1.00 90.25 107 VAL A CA 1
ATOM 810 C C . VAL A 1 107 ? -7.823 -12.354 5.344 1.00 90.25 107 VAL A C 1
ATOM 812 O O . VAL A 1 107 ? -7.311 -13.454 5.505 1.00 90.25 107 VAL A O 1
ATOM 815 N N . GLU A 1 108 ? -8.086 -11.855 4.137 1.00 93.06 108 GLU A N 1
ATOM 816 C CA . GLU A 1 108 ? -7.872 -12.595 2.890 1.00 93.06 108 GLU A CA 1
ATOM 817 C C . GLU A 1 108 ? -6.388 -12.666 2.515 1.00 93.06 108 GLU A C 1
ATOM 819 O O . GLU A 1 108 ? -5.904 -13.707 2.085 1.00 93.06 108 GLU A O 1
ATOM 824 N N . LYS A 1 109 ? -5.650 -11.564 2.681 1.00 92.19 109 LYS A N 1
ATOM 825 C CA . LYS A 1 109 ? -4.262 -11.458 2.211 1.00 92.19 109 LYS A CA 1
ATOM 826 C C . LYS A 1 109 ? -3.237 -11.989 3.199 1.00 92.19 109 LYS A C 1
ATOM 828 O O . LYS A 1 109 ? -2.127 -12.322 2.799 1.00 92.19 109 LYS A O 1
ATOM 833 N N . CYS A 1 110 ? -3.582 -12.063 4.483 1.00 91.12 110 CYS A N 1
ATOM 834 C CA . CYS A 1 110 ? -2.644 -12.465 5.528 1.00 91.12 110 CYS A CA 1
ATOM 835 C C . CYS A 1 110 ? -3.133 -13.666 6.348 1.00 91.12 110 CYS A C 1
ATOM 837 O O . CYS A 1 110 ? -2.300 -14.366 6.919 1.00 91.12 110 CYS A O 1
ATOM 839 N N . GLY A 1 111 ? -4.445 -13.921 6.426 1.00 90.75 111 GLY A N 1
ATOM 840 C CA . GLY A 1 111 ? -5.042 -14.868 7.378 1.00 90.75 111 GLY A CA 1
ATOM 841 C C . GLY A 1 111 ? -4.564 -16.309 7.235 1.00 90.75 111 GLY A C 1
ATOM 842 O O . GLY A 1 111 ? -4.371 -16.982 8.246 1.00 90.75 111 GLY A O 1
ATOM 843 N N . ASP A 1 112 ? -4.276 -16.745 6.010 1.00 90.75 112 ASP A N 1
ATOM 844 C CA . ASP A 1 112 ? -3.800 -18.106 5.734 1.00 90.75 112 ASP A CA 1
ATOM 845 C C . ASP A 1 112 ? -2.442 -18.410 6.391 1.00 90.75 112 ASP A C 1
ATOM 847 O O . ASP A 1 112 ? -2.177 -19.549 6.777 1.00 90.75 112 ASP A O 1
ATOM 851 N N . CYS A 1 113 ? -1.594 -17.391 6.564 1.00 90.06 113 CYS A N 1
ATOM 852 C CA . CYS A 1 113 ? -0.265 -17.517 7.175 1.00 90.06 113 CYS A CA 1
ATOM 853 C C . CYS A 1 113 ? -0.189 -16.907 8.585 1.00 90.06 113 CYS A C 1
ATOM 855 O O . CYS A 1 113 ? 0.636 -17.318 9.400 1.00 90.06 113 CYS A O 1
ATOM 857 N N . HIS A 1 114 ? -1.036 -15.920 8.879 1.00 91.06 114 HIS A N 1
ATOM 858 C CA . HIS A 1 114 ? -0.979 -15.074 10.071 1.00 91.06 114 HIS A CA 1
ATOM 859 C C . HIS A 1 114 ? -2.325 -15.022 10.815 1.00 91.06 114 HIS A C 1
ATOM 861 O O . HIS A 1 114 ? -2.741 -13.958 11.270 1.00 91.06 114 HIS A O 1
ATOM 867 N N . GLY A 1 115 ? -2.998 -16.169 10.961 1.00 90.94 115 GLY A N 1
ATOM 868 C CA . GLY A 1 115 ? -4.341 -16.268 11.552 1.00 90.94 115 GLY A CA 1
ATOM 869 C C . GLY A 1 115 ? -4.494 -15.585 12.917 1.00 90.94 115 GLY A C 1
ATOM 870 O O . GLY A 1 115 ? -5.414 -14.787 13.097 1.00 90.94 115 GLY A O 1
ATOM 871 N N . ASP A 1 116 ? -3.562 -15.815 13.846 1.00 90.81 116 ASP A N 1
ATOM 872 C CA . ASP A 1 116 ? -3.609 -15.202 15.184 1.00 90.81 116 ASP A CA 1
ATOM 873 C C . ASP A 1 116 ? -3.431 -13.675 15.121 1.00 90.81 116 ASP A C 1
ATOM 875 O O . ASP A 1 116 ? -4.172 -12.930 15.757 1.00 90.81 116 ASP A O 1
ATOM 879 N N . ILE A 1 117 ? -2.508 -13.191 14.281 1.00 85.94 117 ILE A N 1
ATOM 880 C CA . ILE A 1 117 ? -2.251 -11.752 14.103 1.00 85.94 117 ILE A CA 1
ATOM 881 C C . ILE A 1 117 ? -3.476 -11.063 13.500 1.00 85.94 117 ILE A C 1
ATOM 883 O O . ILE A 1 117 ? -3.869 -9.991 13.949 1.00 85.94 117 ILE A O 1
ATOM 887 N N . VAL A 1 118 ? -4.091 -11.679 12.489 1.00 86.56 118 VAL A N 1
ATOM 888 C CA . VAL A 1 118 ? -5.319 -11.193 11.849 1.00 86.56 118 VAL A CA 1
ATOM 889 C C . VAL A 1 118 ? -6.473 -11.144 12.850 1.00 86.56 118 VAL A C 1
ATOM 891 O O . VAL A 1 118 ? -7.206 -10.153 12.896 1.00 86.56 118 VAL A O 1
ATOM 894 N N . SER A 1 119 ? -6.611 -12.181 13.679 1.00 87.31 119 SER A N 1
ATOM 895 C CA . SER A 1 119 ? -7.614 -12.238 14.742 1.00 87.31 119 SER A CA 1
ATOM 896 C C . SER A 1 119 ? -7.421 -11.102 15.750 1.00 87.31 119 SER A C 1
ATOM 898 O O . SER A 1 119 ? -8.362 -10.354 16.019 1.00 87.31 119 SER A O 1
ATOM 900 N N . ASP A 1 120 ? -6.201 -10.899 16.246 1.00 84.56 120 ASP A N 1
ATOM 901 C CA . ASP A 1 120 ? -5.895 -9.844 17.216 1.00 84.56 120 ASP A CA 1
ATOM 902 C C . ASP A 1 120 ? -6.045 -8.443 16.612 1.00 84.56 120 ASP A C 1
ATOM 904 O O . ASP A 1 120 ? -6.588 -7.532 17.247 1.00 84.56 120 ASP A O 1
ATOM 908 N N . PHE A 1 121 ? -5.627 -8.270 15.353 1.00 80.88 121 PHE A N 1
ATOM 909 C CA . PHE A 1 121 ? -5.735 -7.002 14.643 1.00 80.88 121 PHE A CA 1
ATOM 910 C C . PHE A 1 121 ? -7.180 -6.503 14.592 1.00 80.88 121 PHE A C 1
ATOM 912 O O . PHE A 1 121 ? -7.403 -5.314 14.804 1.00 80.88 121 PHE A O 1
ATOM 919 N N . SER A 1 122 ? -8.170 -7.390 14.440 1.00 78.81 122 SER A N 1
ATOM 920 C CA . SER A 1 122 ? -9.592 -7.012 14.379 1.00 78.81 122 SER A CA 1
ATOM 921 C C . SER A 1 122 ? -10.078 -6.186 15.585 1.00 78.81 122 SER A C 1
ATOM 923 O O . SER A 1 122 ? -10.971 -5.341 15.454 1.00 78.81 122 SER A O 1
ATOM 925 N N . THR A 1 123 ? -9.449 -6.358 16.750 1.00 73.38 123 THR A N 1
ATOM 926 C CA . THR A 1 123 ? -9.774 -5.627 17.987 1.00 73.38 123 THR A CA 1
ATOM 927 C C . THR A 1 123 ? -8.714 -4.598 18.388 1.00 73.38 123 THR A C 1
ATOM 929 O O . THR A 1 123 ? -8.884 -3.882 19.375 1.00 73.38 123 THR A O 1
ATOM 932 N N . SER A 1 124 ? -7.641 -4.480 17.605 1.00 72.50 124 SER A N 1
ATOM 933 C CA . SER A 1 124 ? -6.510 -3.596 17.872 1.00 72.50 124 SER A CA 1
ATOM 934 C C . SER A 1 124 ? -6.861 -2.114 17.736 1.00 72.50 124 SER A C 1
ATOM 936 O O . SER A 1 124 ? -7.687 -1.697 16.919 1.00 72.50 124 SER A O 1
ATOM 938 N N . LEU A 1 125 ? -6.118 -1.289 18.480 1.00 66.81 125 LEU A N 1
ATOM 939 C CA . LEU A 1 125 ? -6.060 0.166 18.312 1.00 66.81 125 LEU A CA 1
ATOM 940 C C . LEU A 1 125 ? -5.819 0.573 16.856 1.00 66.81 125 LEU A C 1
ATOM 942 O O . LEU A 1 125 ? -6.430 1.521 16.364 1.00 66.81 125 LEU A O 1
ATOM 946 N N . HIS A 1 126 ? -4.950 -0.172 16.173 1.00 65.94 126 HIS A N 1
ATOM 947 C CA . HIS A 1 126 ? -4.508 0.105 14.809 1.00 65.94 126 HIS A CA 1
ATOM 948 C C . HIS A 1 126 ? -5.509 -0.350 13.732 1.00 65.94 126 HIS A C 1
ATOM 950 O O . HIS A 1 126 ? -5.302 -0.066 12.558 1.00 65.94 126 HIS A O 1
ATOM 956 N N . HIS A 1 127 ? -6.626 -0.981 14.114 1.00 66.88 127 HIS A N 1
ATOM 957 C CA . HIS A 1 127 ? -7.776 -1.232 13.234 1.00 66.88 127 HIS A CA 1
ATOM 958 C C . HIS A 1 127 ? -8.811 -0.084 13.292 1.00 66.88 127 HIS A C 1
ATOM 960 O O . HIS A 1 127 ? -9.899 -0.165 12.730 1.00 66.88 127 HIS A O 1
ATOM 966 N N . GLY A 1 128 ? -8.485 1.031 13.965 1.00 63.41 128 GLY A N 1
ATOM 967 C CA . GLY A 1 128 ? -9.334 2.230 14.050 1.00 63.41 128 GLY A CA 1
ATOM 968 C C . GLY A 1 128 ? -10.505 2.109 15.035 1.00 63.41 128 GLY A C 1
ATOM 969 O O . GLY A 1 128 ? -11.191 3.098 15.314 1.00 63.41 128 GLY A O 1
ATOM 970 N N . THR A 1 129 ? -10.704 0.922 15.615 1.00 64.44 129 THR A N 1
ATOM 971 C CA . THR A 1 129 ? -11.804 0.578 16.522 1.00 64.44 129 THR A CA 1
ATOM 972 C C . THR A 1 129 ? -11.837 1.478 17.759 1.00 64.44 129 THR A C 1
ATOM 974 O O . THR A 1 129 ? -12.886 2.009 18.116 1.00 64.44 129 THR A O 1
ATOM 977 N N . GLU A 1 130 ? -10.705 1.754 18.409 1.00 65.81 130 GLU A N 1
ATOM 978 C CA . GLU A 1 130 ? -10.730 2.551 19.644 1.00 65.81 130 GLU A CA 1
ATOM 979 C C . GLU A 1 130 ? -10.990 4.047 19.439 1.00 65.81 130 GLU A C 1
ATOM 981 O O . GLU A 1 130 ? -11.638 4.688 20.271 1.00 65.81 130 GLU A O 1
ATOM 986 N N . GLN A 1 131 ? -10.545 4.621 18.326 1.00 70.44 131 GLN A N 1
ATOM 987 C CA . GLN A 1 131 ? -10.780 6.034 18.041 1.00 70.44 131 GLN A CA 1
ATOM 988 C C . GLN A 1 131 ? -12.227 6.298 17.651 1.00 70.44 131 GLN A C 1
ATOM 990 O O . GLN A 1 131 ? -12.880 7.172 18.232 1.00 70.44 131 GLN A O 1
ATOM 995 N N . LYS A 1 132 ? -12.754 5.479 16.735 1.00 77.38 132 LYS A N 1
ATOM 996 C CA . LYS A 1 132 ? -14.174 5.478 16.385 1.00 77.38 132 LYS A CA 1
ATOM 997 C C . LYS A 1 132 ? -15.033 5.264 17.625 1.00 77.38 132 LYS A C 1
ATOM 999 O O . LYS A 1 132 ? -16.000 5.994 17.821 1.00 77.38 132 LYS A O 1
ATOM 1004 N N . ARG A 1 133 ? -14.618 4.377 18.540 1.00 79.38 133 ARG A N 1
ATOM 1005 C CA . ARG A 1 133 ? -15.258 4.209 19.852 1.00 79.38 133 ARG A CA 1
ATOM 1006 C C . ARG A 1 133 ? -15.280 5.503 20.662 1.00 79.38 133 ARG A C 1
ATOM 1008 O O . ARG A 1 133 ? -16.332 5.848 21.188 1.00 79.38 133 ARG A O 1
ATOM 1015 N N . LYS A 1 134 ? -14.170 6.241 20.783 1.00 80.81 134 LYS A N 1
ATOM 1016 C CA . LYS A 1 134 ? -14.155 7.509 21.542 1.00 80.81 134 LYS A CA 1
ATOM 1017 C C . LYS A 1 134 ? -15.076 8.562 20.930 1.00 80.81 134 LYS A C 1
ATOM 1019 O O . LYS A 1 134 ? -15.763 9.248 21.685 1.00 80.81 134 LYS A O 1
ATOM 1024 N N . VAL A 1 135 ? -15.115 8.681 19.604 1.00 83.44 135 VAL A N 1
ATOM 1025 C CA . VAL A 1 135 ? -16.025 9.610 18.914 1.00 83.44 135 VAL A CA 1
ATOM 1026 C C . VAL A 1 135 ? -17.479 9.181 19.112 1.00 83.44 135 VAL A C 1
ATOM 1028 O O . VAL A 1 135 ? -18.287 9.973 19.588 1.00 83.44 135 VAL A O 1
ATOM 1031 N N . ALA A 1 136 ? -17.792 7.909 18.863 1.00 86.25 136 ALA A N 1
ATOM 1032 C CA . ALA A 1 136 ? -19.125 7.350 19.049 1.00 86.25 136 ALA A CA 1
ATOM 1033 C C . ALA A 1 136 ? -19.625 7.532 20.494 1.00 86.25 136 ALA A C 1
ATOM 1035 O O . ALA A 1 136 ? -20.746 7.993 20.705 1.00 86.25 136 ALA A O 1
ATOM 1036 N N . MET A 1 137 ? -18.777 7.268 21.494 1.00 85.75 137 MET A N 1
ATOM 1037 C CA . MET A 1 137 ? -19.109 7.463 22.909 1.00 85.75 137 MET A CA 1
ATOM 1038 C C . MET A 1 137 ? -19.368 8.926 23.273 1.00 85.75 137 MET A C 1
ATOM 1040 O O . MET A 1 137 ? -20.303 9.210 24.021 1.00 85.75 137 MET A O 1
ATOM 1044 N N . ARG A 1 138 ? -18.587 9.873 22.735 1.00 85.81 138 ARG A N 1
ATOM 1045 C CA . ARG A 1 138 ? -18.833 11.314 22.939 1.00 85.81 138 ARG A CA 1
ATOM 1046 C C . ARG A 1 138 ? -20.138 11.781 22.294 1.00 85.81 138 ARG A C 1
ATOM 1048 O O . ARG A 1 138 ? -20.754 12.708 22.807 1.00 85.81 138 ARG A O 1
ATOM 1055 N N . SER A 1 139 ? -20.577 11.108 21.235 1.00 85.94 139 SER A N 1
ATOM 1056 C CA . SER A 1 139 ? -21.863 11.338 20.571 1.00 85.94 139 SER A CA 1
ATOM 1057 C C . SER A 1 139 ? -23.014 10.493 21.147 1.00 85.94 139 SER A C 1
ATOM 1059 O O . SER A 1 139 ? -24.067 10.375 20.522 1.00 85.94 139 SER A O 1
ATOM 1061 N N . GLY A 1 140 ? -22.843 9.900 22.336 1.00 88.19 140 GLY A N 1
ATOM 1062 C CA . GLY A 1 140 ? -23.909 9.199 23.062 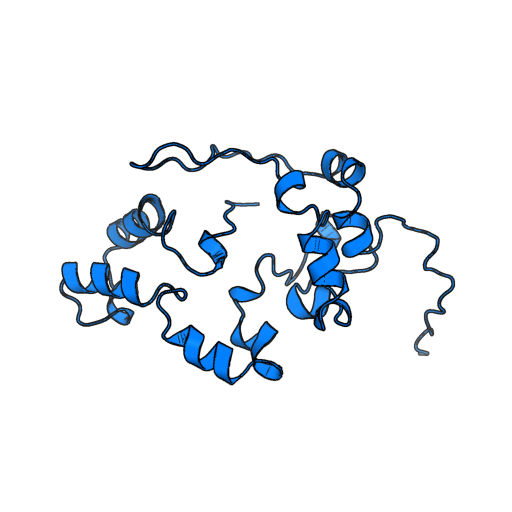1.00 88.19 140 GLY A CA 1
ATOM 1063 C C . GLY A 1 140 ? -24.151 7.745 22.640 1.00 88.19 140 GLY A C 1
ATOM 1064 O O . GLY A 1 140 ? -25.182 7.175 22.992 1.00 88.19 140 GLY A O 1
ATOM 1065 N N . LYS A 1 141 ? -23.231 7.129 21.891 1.00 88.81 141 LYS A N 1
ATOM 1066 C CA . LYS A 1 141 ? -23.271 5.700 21.542 1.00 88.81 141 LYS A CA 1
ATOM 1067 C C . LYS A 1 141 ? -22.477 4.861 22.552 1.00 88.81 141 LYS A C 1
ATOM 1069 O O . LYS A 1 141 ? -21.659 5.374 23.306 1.00 88.81 141 LYS A O 1
ATOM 1074 N N . SER A 1 142 ? -22.701 3.552 22.577 1.00 82.75 142 SER A N 1
ATOM 1075 C CA . SER A 1 142 ? -22.088 2.637 23.555 1.00 82.75 142 SER A CA 1
ATOM 1076 C C . SER A 1 142 ? -20.738 2.050 23.123 1.00 82.75 142 SER A C 1
ATOM 1078 O O . SER A 1 142 ? -19.973 1.593 23.974 1.00 82.75 142 SER A O 1
ATOM 1080 N N . GLY A 1 143 ? -20.423 2.071 21.827 1.00 77.75 143 GLY A N 1
ATOM 1081 C CA . GLY A 1 143 ? -19.276 1.359 21.266 1.00 77.75 143 GLY A CA 1
ATOM 1082 C C . GLY A 1 143 ? -18.874 1.845 19.871 1.00 77.75 143 GLY A C 1
ATOM 1083 O O . GLY A 1 143 ? -19.537 2.731 19.319 1.00 77.75 143 GLY A O 1
ATOM 1084 N N . PRO A 1 144 ? -17.774 1.306 19.315 1.00 72.38 144 PRO A N 1
ATOM 1085 C CA . PRO A 1 144 ? -17.282 1.648 17.978 1.00 72.38 144 PRO A CA 1
ATOM 1086 C C . PRO A 1 144 ? -18.295 1.371 16.866 1.00 72.38 144 PRO A C 1
ATOM 1088 O O . PRO A 1 144 ? -18.335 2.119 15.898 1.00 72.38 144 PRO A O 1
ATOM 1091 N N . GLU A 1 145 ? -19.168 0.379 17.034 1.00 79.69 145 GLU A N 1
ATOM 1092 C CA . GLU A 1 145 ? -20.247 0.035 16.097 1.00 79.69 145 GLU A CA 1
ATOM 1093 C C . GLU A 1 145 ? -21.282 1.167 15.980 1.00 79.69 145 GLU A C 1
ATOM 1095 O O . GLU A 1 145 ? -22.039 1.260 15.016 1.00 79.69 145 GLU A O 1
ATOM 1100 N N . GLY A 1 146 ? -21.321 2.060 16.973 1.00 83.19 146 GLY A N 1
ATOM 1101 C CA . GLY A 1 146 ? -22.137 3.266 16.942 1.00 83.19 146 GLY A CA 1
ATOM 1102 C C . GLY A 1 146 ? -21.571 4.376 16.057 1.00 83.19 146 GLY A C 1
ATOM 1103 O O . GLY A 1 146 ? -22.293 5.336 15.795 1.00 83.19 146 GLY A O 1
ATOM 1104 N N . PHE A 1 147 ? -20.314 4.273 15.609 1.00 83.31 147 PHE A N 1
ATOM 1105 C CA . PHE A 1 147 ? -19.659 5.291 14.787 1.00 83.31 147 PHE A CA 1
ATOM 1106 C C . PHE A 1 147 ? -20.328 5.442 13.417 1.00 83.31 147 PHE A C 1
ATOM 1108 O O . PHE A 1 147 ? -20.618 6.558 12.998 1.00 83.31 147 PHE A O 1
ATOM 1115 N N . ASP A 1 148 ? -20.675 4.331 12.767 1.00 84.94 148 ASP A N 1
ATOM 1116 C CA . ASP A 1 148 ? -21.340 4.350 11.454 1.00 84.94 148 ASP A CA 1
ATOM 1117 C C . ASP A 1 148 ? -22.801 4.834 11.542 1.00 84.94 148 ASP A C 1
ATOM 1119 O O . ASP A 1 148 ? -23.461 5.076 10.537 1.00 84.94 148 ASP A O 1
ATOM 1123 N N . GLN A 1 149 ? -23.315 5.009 12.764 1.00 88.06 149 GLN A N 1
ATOM 1124 C CA . GLN A 1 149 ? -24.640 5.562 13.046 1.00 88.06 149 GLN A CA 1
ATOM 1125 C C . GLN A 1 149 ? -24.597 7.054 13.405 1.00 88.06 149 GLN A C 1
ATOM 1127 O O . GLN A 1 149 ? -25.611 7.606 13.850 1.00 88.06 149 GLN A O 1
ATOM 1132 N N . LEU A 1 150 ? -23.426 7.690 13.335 1.00 86.75 150 LEU A N 1
ATOM 1133 C CA . LEU A 1 150 ? -23.286 9.117 13.593 1.00 86.75 150 LEU A CA 1
ATOM 1134 C C . LEU A 1 150 ? -23.844 9.932 12.421 1.00 86.75 150 LEU A C 1
ATOM 1136 O O . LEU A 1 150 ? -23.869 9.458 11.286 1.00 86.75 150 LEU A O 1
ATOM 1140 N N . PRO A 1 151 ? -24.282 11.179 12.667 1.00 92.06 151 PRO A N 1
ATOM 1141 C CA . PRO A 1 151 ? -24.617 12.090 11.586 1.00 92.06 151 PRO A CA 1
ATOM 1142 C C . PRO A 1 151 ? -23.461 12.211 10.589 1.00 92.06 151 PRO A C 1
ATOM 1144 O O . PRO A 1 151 ? -22.307 12.348 10.994 1.00 92.06 151 PRO A O 1
ATOM 1147 N N . GLN A 1 152 ? -23.788 12.237 9.298 1.00 87.69 152 GLN A N 1
ATOM 1148 C CA . GLN A 1 152 ? -22.818 12.238 8.199 1.00 87.69 152 GLN A CA 1
ATOM 1149 C C . GLN A 1 152 ? -21.700 13.286 8.368 1.00 87.69 152 GLN A C 1
ATOM 1151 O O . GLN A 1 152 ? -20.524 12.962 8.236 1.00 87.69 152 GLN A O 1
ATOM 1156 N N . HIS A 1 153 ? -22.044 14.509 8.787 1.00 85.19 153 HIS A N 1
ATOM 1157 C CA . HIS A 1 153 ? -21.064 15.578 9.018 1.00 85.19 153 HIS A CA 1
ATOM 1158 C C . HIS A 1 153 ? -20.030 15.256 10.118 1.00 85.19 153 HIS A C 1
ATOM 1160 O O . HIS A 1 153 ? -18.921 15.783 10.098 1.00 85.19 153 HIS A O 1
ATOM 1166 N N . GLN A 1 154 ? -20.362 14.400 11.093 1.00 84.88 154 GLN A N 1
ATOM 1167 C CA . GLN A 1 154 ? -19.418 13.955 12.127 1.00 84.88 154 GLN A CA 1
ATOM 1168 C C . GLN A 1 154 ? -18.462 12.887 11.593 1.00 84.88 154 GLN A C 1
ATOM 1170 O O . GLN A 1 154 ? -17.285 12.896 11.949 1.00 84.88 154 GLN A O 1
ATOM 1175 N N . ILE A 1 155 ? -18.950 12.000 10.722 1.00 82.75 155 ILE A N 1
ATOM 1176 C CA . ILE A 1 155 ? -18.129 10.995 10.034 1.00 82.75 155 ILE A CA 1
ATOM 1177 C C . ILE A 1 155 ? -17.152 11.697 9.082 1.00 82.75 155 ILE A C 1
ATOM 1179 O O . ILE A 1 155 ? -15.953 11.428 9.112 1.00 82.75 155 ILE A O 1
ATOM 1183 N N . GLU A 1 156 ? -17.640 12.663 8.303 1.00 81.38 156 GLU A N 1
ATOM 1184 C CA . GLU A 1 156 ? -16.820 13.505 7.424 1.00 81.38 156 GLU A CA 1
ATOM 1185 C C . GLU A 1 156 ? -15.792 14.314 8.216 1.00 81.38 156 GLU A C 1
ATOM 1187 O O . GLU A 1 156 ? -14.609 14.305 7.880 1.00 81.38 156 GLU A O 1
ATOM 1192 N N . GLY A 1 157 ? -16.206 14.944 9.320 1.00 79.50 157 GLY A N 1
ATOM 1193 C CA . GLY A 1 157 ? -15.304 15.663 10.215 1.00 79.50 157 GLY A CA 1
ATOM 1194 C C . GLY A 1 157 ? -14.218 14.764 10.812 1.00 79.50 157 GLY A C 1
ATOM 1195 O O . GLY A 1 157 ? -13.055 15.164 10.861 1.00 79.50 157 GLY A O 1
ATOM 1196 N N . TYR A 1 158 ? -14.555 13.538 11.218 1.00 79.75 158 TYR A N 1
ATOM 1197 C CA . TYR A 1 158 ? -13.571 12.559 11.682 1.00 79.75 158 TYR A CA 1
ATOM 1198 C C . TYR A 1 158 ? -12.589 12.174 10.570 1.00 79.75 158 TYR A C 1
ATOM 1200 O O . TYR A 1 158 ? -11.380 12.204 10.798 1.00 79.75 158 TYR A O 1
ATOM 1208 N N . ASN A 1 159 ? -13.077 11.870 9.367 1.00 75.50 159 ASN A N 1
ATOM 1209 C CA . ASN A 1 159 ? -12.231 11.488 8.235 1.00 75.50 159 ASN A CA 1
ATOM 1210 C C . ASN A 1 159 ? -11.293 12.625 7.802 1.00 75.50 159 ASN A C 1
ATOM 1212 O O . ASN A 1 159 ? -10.139 12.379 7.454 1.00 75.50 159 ASN A O 1
ATOM 1216 N N . ALA A 1 160 ? -11.770 13.869 7.869 1.00 73.62 160 ALA A N 1
ATOM 1217 C CA . ALA A 1 160 ? -11.013 15.051 7.480 1.00 73.62 160 ALA A CA 1
ATOM 1218 C C . ALA A 1 160 ? -9.979 15.504 8.525 1.00 73.62 160 ALA A C 1
ATOM 1220 O O . ALA A 1 160 ? -8.982 16.110 8.147 1.00 73.62 160 ALA A O 1
ATOM 1221 N N . ASN A 1 161 ? -10.192 15.227 9.820 1.00 70.81 161 ASN A N 1
ATOM 1222 C CA . ASN A 1 161 ? -9.371 15.808 10.895 1.00 70.81 161 ASN A CA 1
ATOM 1223 C C . ASN A 1 161 ? -8.668 14.787 11.797 1.00 70.81 161 ASN A C 1
ATOM 1225 O O . ASN A 1 161 ? -7.599 15.078 12.326 1.00 70.81 161 ASN A O 1
ATOM 1229 N N . CYS A 1 162 ? -9.281 13.628 12.036 1.00 71.44 162 CYS A N 1
ATOM 1230 C CA . CYS A 1 162 ? -8.809 12.649 13.017 1.00 71.44 162 CYS A CA 1
ATOM 1231 C C . CYS A 1 162 ? -8.189 11.432 12.331 1.00 71.44 162 CYS A C 1
ATOM 1233 O O . CYS A 1 162 ? -7.073 11.041 12.666 1.00 71.44 162 CYS A O 1
ATOM 1235 N N . ALA A 1 163 ? -8.877 10.865 11.335 1.00 70.38 163 ALA A N 1
ATOM 1236 C CA . ALA A 1 163 ? -8.381 9.721 10.569 1.00 70.38 163 ALA A CA 1
ATOM 1237 C C . ALA A 1 163 ? -7.079 10.047 9.826 1.00 70.38 163 ALA A C 1
ATOM 1239 O O . ALA A 1 163 ? -6.277 9.160 9.567 1.00 70.38 163 ALA A O 1
ATOM 1240 N N . THR A 1 164 ? -6.834 11.330 9.552 1.00 63.28 164 THR A N 1
ATOM 1241 C CA . THR A 1 164 ? -5.631 11.809 8.870 1.00 63.28 164 THR A CA 1
ATOM 1242 C C . THR A 1 164 ? -4.331 11.515 9.615 1.00 63.28 164 THR A C 1
ATOM 1244 O O . THR A 1 164 ? -3.310 11.329 8.960 1.00 63.28 164 THR A O 1
ATOM 1247 N N . CYS A 1 165 ? -4.380 11.436 10.950 1.00 54.62 165 CYS A N 1
ATOM 1248 C CA . CYS A 1 165 ? -3.232 11.132 11.810 1.00 54.62 165 CYS A CA 1
ATOM 1249 C C . CYS A 1 165 ? -3.406 9.843 12.629 1.00 54.62 165 CYS A C 1
ATOM 1251 O O . CYS A 1 165 ? -2.458 9.386 13.263 1.00 54.62 165 CYS A O 1
ATOM 1253 N N . HIS A 1 166 ? -4.613 9.280 12.678 1.00 58.53 166 HIS A N 1
ATOM 1254 C CA . HIS A 1 166 ? -4.953 8.194 13.599 1.00 58.53 166 HIS A CA 1
ATOM 1255 C C . HIS A 1 166 ? -5.708 7.027 12.973 1.00 58.53 166 HIS A C 1
ATOM 1257 O O . HIS A 1 166 ? -6.354 6.247 13.683 1.00 58.53 166 HIS A O 1
ATOM 1263 N N . GLY A 1 167 ? -5.721 6.939 11.655 1.00 54.78 167 GLY A N 1
ATOM 1264 C CA . GLY A 1 167 ? -6.453 5.859 11.044 1.00 54.78 167 GLY A CA 1
ATOM 1265 C C . GLY A 1 167 ? -5.726 4.509 11.132 1.00 54.78 167 GLY A C 1
ATOM 1266 O O . GLY A 1 167 ? -4.856 4.276 11.974 1.00 54.78 167 GLY A O 1
ATOM 1267 N N . THR A 1 168 ? -6.197 3.588 10.308 1.00 54.00 168 THR A N 1
ATOM 1268 C CA . THR A 1 168 ? -5.802 2.175 10.283 1.00 54.00 168 THR A CA 1
ATOM 1269 C C . THR A 1 168 ? -4.348 1.999 9.821 1.00 54.00 168 THR A C 1
ATOM 1271 O O . THR A 1 168 ? -3.658 2.986 9.577 1.00 54.00 168 THR A O 1
ATOM 1274 N N . CYS A 1 169 ? -3.855 0.769 9.630 1.00 47.78 169 CYS A N 1
ATOM 1275 C CA . CYS A 1 169 ? -2.546 0.534 8.989 1.00 47.78 169 CYS A CA 1
ATOM 1276 C C . CYS A 1 169 ? -2.330 1.364 7.700 1.00 47.78 169 CYS A C 1
ATOM 1278 O O . CYS A 1 169 ? -1.205 1.765 7.418 1.00 47.78 169 CYS A O 1
ATOM 1280 N N . ARG A 1 170 ? -3.410 1.689 6.974 1.00 43.22 170 ARG A N 1
ATOM 1281 C CA . ARG A 1 170 ? -3.458 2.617 5.830 1.00 43.22 170 ARG A CA 1
ATOM 1282 C C . ARG A 1 170 ? -2.917 4.023 6.129 1.00 43.22 170 ARG A C 1
ATOM 1284 O O . ARG A 1 170 ? -2.295 4.648 5.276 1.00 43.22 170 ARG A O 1
ATOM 1291 N N . ASP A 1 171 ? -3.164 4.556 7.320 1.00 42.78 171 ASP A N 1
ATOM 1292 C CA . ASP A 1 171 ? -2.977 5.979 7.620 1.00 42.78 171 ASP A CA 1
ATOM 1293 C C . ASP A 1 171 ? -1.546 6.326 8.059 1.00 42.78 171 ASP A C 1
ATOM 1295 O O . ASP A 1 171 ? -1.174 7.498 8.069 1.00 42.78 171 ASP A O 1
ATOM 1299 N N . GLN A 1 172 ? -0.710 5.311 8.308 1.00 37.34 172 GLN A N 1
ATOM 1300 C CA . GLN A 1 172 ? 0.749 5.455 8.410 1.00 37.34 172 GLN A CA 1
ATOM 1301 C C . GLN A 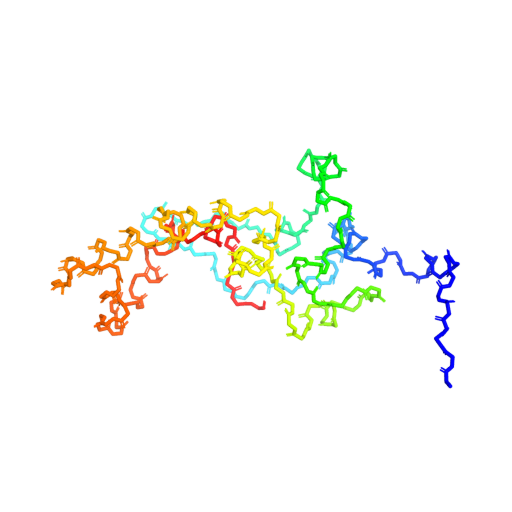1 172 ? 1.449 5.465 7.033 1.00 37.34 172 GLN A C 1
ATOM 1303 O O . GLN A 1 172 ? 2.604 5.876 6.957 1.00 37.34 172 GLN A O 1
ATOM 1308 N N . CYS A 1 173 ? 0.746 5.118 5.941 1.00 34.00 173 CYS A N 1
ATOM 1309 C CA . CYS A 1 173 ? 1.258 5.084 4.557 1.00 34.00 173 CYS A CA 1
ATOM 1310 C C . CYS A 1 173 ? 0.347 5.854 3.573 1.00 34.00 173 CYS A C 1
ATOM 1312 O O . CYS A 1 173 ? -0.063 5.354 2.523 1.00 34.00 173 CYS A O 1
ATOM 1314 N N . ARG A 1 174 ? -0.024 7.079 3.949 1.00 36.50 174 ARG A N 1
ATOM 1315 C CA . ARG A 1 174 ? -1.068 7.896 3.312 1.00 36.50 174 ARG A CA 1
ATOM 1316 C C . ARG A 1 174 ? -0.836 8.173 1.821 1.00 36.50 174 ARG A C 1
ATOM 1318 O O . ARG A 1 174 ? 0.246 8.618 1.479 1.00 36.50 174 ARG A O 1
ATOM 1325 N N . GLU A 1 175 ? -1.895 8.034 1.001 1.00 35.62 175 GLU A N 1
ATOM 1326 C CA . GLU A 1 175 ? -2.269 9.011 -0.050 1.00 35.62 175 GLU A CA 1
ATOM 1327 C C . GLU A 1 175 ? -3.745 8.975 -0.440 1.00 35.62 175 GLU A C 1
ATOM 1329 O O . GLU A 1 175 ? -4.401 7.934 -0.338 1.00 35.62 175 GLU A O 1
ATOM 1334 N N . TYR A 1 176 ? -4.171 10.140 -0.929 1.00 35.78 176 TYR A N 1
ATOM 1335 C CA . TYR A 1 176 ? -5.430 10.501 -1.559 1.00 35.78 176 TYR A CA 1
ATOM 1336 C C . TYR A 1 176 ? -5.543 9.987 -2.998 1.00 35.78 176 TYR A C 1
ATOM 1338 O O . TYR A 1 176 ? -4.554 9.622 -3.615 1.00 35.78 176 TYR A O 1
ATOM 1346 N N . GLU A 1 177 ? -6.796 9.953 -3.447 1.00 31.72 177 GLU A N 1
ATOM 1347 C CA . GLU A 1 177 ? -7.318 9.623 -4.777 1.00 31.72 177 GLU A CA 1
ATOM 1348 C C . GLU A 1 177 ? -6.305 9.706 -5.925 1.00 31.72 177 GLU A C 1
ATOM 1350 O O . GLU A 1 177 ? -5.922 10.808 -6.305 1.00 31.72 177 GLU A O 1
ATOM 1355 N N . LEU A 1 178 ? -5.950 8.536 -6.469 1.00 34.00 178 LEU A N 1
ATOM 1356 C CA . LEU A 1 178 ? -5.842 8.176 -7.890 1.00 34.00 178 LEU A CA 1
ATOM 1357 C C . LEU A 1 178 ? -5.760 6.644 -7.993 1.00 34.00 178 LEU A C 1
ATOM 1359 O O . LEU A 1 178 ? -4.943 6.044 -7.256 1.00 34.00 178 LEU A O 1
#

Foldseek 3Di:
DDDPDPDPPVPPDDCQQFLLSCQQDLVNCVVPPDFDPDAAAQAPVGGDDDDTPSRLRRQDDPNNVVCCPDPCVVPGPCLQQNFDGRHNDPCRRCDDSGHPPSVVVCCRSPCVPPVVVSVVLVVDQQQVFVVCQVLLVVVPHDGSVSSVVDDPVSVVVCVRHPCCCRHHVANVSDDDDD

Radius of gyration: 19.85 Å; chains: 1; bounding box: 42×48×50 Å

Sequence (178 aa):
MGCAKVTNKDKKTLPYGTCEGCHTDYAHLQKVHTPDTAAPAGGCGGSAPHYDPYDRVIMEGEGYEAFKSSTHDMLKCTDCHNGVDKTSDKELSHSGDFLRHPSEQYVEKCGDCHGDIVSDFSTSLHHGTEQKRKVAMRSGKSGPEGFDQLPQHQIEGYNANCATCHGTCRDQCREYEL

Secondary structure (DSSP, 8-state):
-------TTGGGS-TTSSHHHHHT-HHHHHHHPPPP-SPPPEETTEEPPP--TTTTT---HHHHHHHHTSGGGGS-HHHHH-S--S---HHHHT-TT--S-GGGGHHHHHHHHHHHHHHHHTTSGGGTHHHHHHHHHHTT-SSGGGGGGS-HHHHHHHHHHTHHHH-SGGGGS-----

pLDDT: mean 77.97, std 18.33, range [31.72, 95.5]